Protein AF-J9Y2Z7-F1 (afdb_monomer)

Foldseek 3Di:
DPPVDCPLPDPVSVVVVVVVVVVVVVVVVVLLVVVCVVCVVVVNNVLCVPLVVDVVSCVPVPVVVVCVVLCVCDDPVGHDPSVVVNVVVVVVVVVVVVVVCDVPDDPVVVVVD

Secondary structure (DSSP, 8-state):
-GGG--TT-SHHHHHHHHHHHHHHHHHHHHHHHHHHHHHHHTT-HHHHHHHTTSHHHIIIIIIIHHTHHHHTSEETTEE-TTHHHHHHHHHHHHHHHHHHHHHHS-HHHHHH-

InterPro domains:
  IPR001280 Photosystem I PsaA/PsaB [PF00223] (1-113)
  IPR001280 Photosystem I PsaA/PsaB [PR00257] (14-35)
  IPR001280 Photosystem I PsaA/PsaB [PR00257] (82-104)
  IPR036408 Photosystem I PsaA/PsaB superfamily [G3DSA:1.20.1130.10] (1-113)
  IPR036408 Photosystem I PsaA/PsaB superfamily [SSF81558] (1-113)

Structure (mmCIF, N/CA/C/O backbone):
data_AF-J9Y2Z7-F1
#
_entry.id   AF-J9Y2Z7-F1
#
loop_
_atom_site.group_PDB
_atom_site.id
_atom_site.type_symbol
_atom_site.label_atom_id
_atom_site.label_alt_id
_atom_site.label_comp_id
_atom_site.label_asym_id
_atom_site.label_entity_id
_atom_site.label_seq_id
_atom_site.pdbx_PDB_ins_code
_atom_site.Cartn_x
_atom_site.Cartn_y
_atom_site.Cartn_z
_atom_site.occupancy
_atom_site.B_iso_or_equiv
_atom_site.auth_seq_id
_atom_site.auth_comp_id
_atom_site.auth_asym_id
_atom_site.auth_atom_id
_atom_site.pdbx_PDB_model_num
ATOM 1 N N . PRO A 1 1 ? 14.086 2.290 -30.852 1.00 63.69 1 PRO A N 1
ATOM 2 C CA . PRO A 1 1 ? 13.399 3.562 -31.192 1.00 63.69 1 PRO A CA 1
ATOM 3 C C . PRO A 1 1 ? 12.690 3.606 -32.565 1.00 63.69 1 PRO A C 1
ATOM 5 O O . PRO A 1 1 ? 11.823 4.452 -32.740 1.00 63.69 1 PRO A O 1
ATOM 8 N N . GLY A 1 2 ? 13.014 2.746 -33.541 1.00 82.50 2 GLY A N 1
ATOM 9 C CA . GLY A 1 2 ? 12.287 2.716 -34.822 1.00 82.50 2 GLY A CA 1
ATOM 10 C C . GLY A 1 2 ? 10.867 2.135 -34.713 1.00 82.50 2 GLY A C 1
A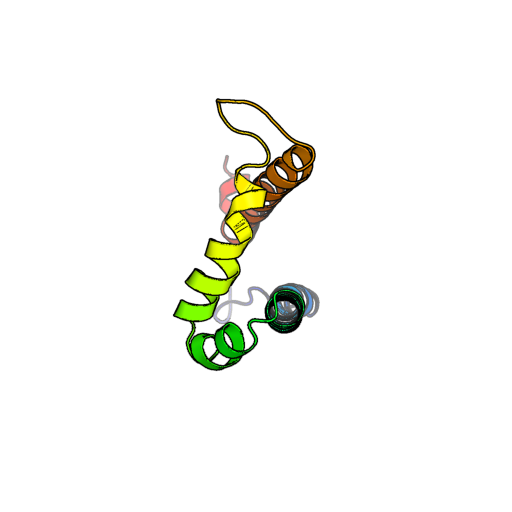TOM 11 O O . GLY A 1 2 ? 10.599 1.350 -33.808 1.00 82.50 2 GLY A O 1
ATOM 12 N N . ARG A 1 3 ? 9.986 2.496 -35.663 1.00 79.88 3 ARG A N 1
ATOM 13 C CA . ARG A 1 3 ? 8.560 2.089 -35.756 1.00 79.88 3 ARG A CA 1
ATOM 14 C C . ARG A 1 3 ? 7.642 2.600 -34.627 1.00 79.88 3 ARG A C 1
ATOM 16 O O . ARG A 1 3 ? 6.697 1.919 -34.258 1.00 79.88 3 ARG A O 1
ATOM 23 N N . GLY A 1 4 ? 7.907 3.796 -34.096 1.00 92.81 4 GLY A N 1
ATOM 24 C CA . GLY A 1 4 ? 7.058 4.447 -33.082 1.00 92.81 4 GLY A CA 1
ATOM 25 C C . GLY A 1 4 ? 7.432 4.152 -31.625 1.00 92.81 4 GLY A C 1
ATOM 26 O O . GLY A 1 4 ? 6.902 4.801 -30.732 1.00 92.81 4 GLY A O 1
ATOM 27 N N . GLY A 1 5 ? 8.389 3.248 -31.386 1.00 93.38 5 GLY A N 1
ATOM 28 C CA . GLY A 1 5 ? 8.831 2.853 -30.046 1.00 93.38 5 GLY A CA 1
ATOM 29 C C . GLY A 1 5 ? 8.347 1.452 -29.671 1.00 93.38 5 GLY A C 1
ATOM 30 O O . GLY A 1 5 ? 7.247 1.045 -30.020 1.00 93.38 5 GLY A O 1
ATOM 31 N N . THR A 1 6 ? 9.205 0.694 -28.993 1.00 94.19 6 THR A N 1
ATOM 32 C CA . THR A 1 6 ? 8.958 -0.711 -28.618 1.00 94.19 6 THR A CA 1
ATOM 33 C C . THR A 1 6 ? 9.422 -0.976 -27.186 1.00 94.19 6 THR A C 1
ATOM 35 O O . THR A 1 6 ? 9.974 -2.037 -26.897 1.00 94.19 6 THR A O 1
ATOM 38 N N . CYS A 1 7 ? 9.311 0.033 -26.320 1.00 94.38 7 CYS A N 1
ATOM 39 C CA . CYS A 1 7 ? 9.601 -0.125 -24.899 1.00 94.38 7 CYS A CA 1
ATOM 40 C C . CYS A 1 7 ? 8.569 -1.077 -24.283 1.00 94.38 7 CYS A C 1
ATOM 42 O O . CYS A 1 7 ? 7.406 -1.039 -24.680 1.00 94.38 7 CYS A O 1
ATOM 44 N N . ASP A 1 8 ? 9.014 -1.921 -23.354 1.00 94.19 8 ASP A N 1
ATOM 45 C CA . ASP A 1 8 ? 8.166 -2.840 -22.587 1.00 94.19 8 ASP A CA 1
ATOM 46 C C . ASP A 1 8 ? 7.292 -3.794 -23.436 1.00 94.19 8 ASP A C 1
ATOM 48 O O . ASP A 1 8 ? 6.122 -4.025 -23.138 1.00 94.19 8 ASP A O 1
ATOM 52 N N . ILE A 1 9 ? 7.841 -4.341 -24.532 1.00 97.06 9 ILE A N 1
ATOM 53 C CA . ILE A 1 9 ? 7.102 -5.206 -25.477 1.00 97.06 9 ILE A CA 1
ATOM 54 C C . ILE A 1 9 ? 7.270 -6.712 -25.218 1.00 97.06 9 ILE A C 1
ATOM 56 O O . ILE A 1 9 ? 6.536 -7.529 -25.778 1.00 97.06 9 ILE A O 1
ATOM 60 N N . SER A 1 10 ? 8.264 -7.118 -24.429 1.00 97.81 10 SER A N 1
ATOM 61 C CA . SER A 1 10 ? 8.534 -8.534 -24.190 1.00 97.81 10 SER A CA 1
ATOM 62 C C . SER A 1 10 ? 7.510 -9.150 -23.230 1.00 97.81 10 SER A C 1
ATOM 64 O O . SER A 1 10 ? 6.872 -8.467 -22.431 1.00 97.81 10 SER A O 1
ATOM 66 N N . ALA A 1 11 ? 7.376 -10.479 -23.256 1.00 97.56 11 ALA A N 1
ATOM 67 C CA . ALA A 1 11 ? 6.509 -11.186 -22.308 1.00 97.56 11 ALA A CA 1
ATOM 68 C C . ALA A 1 11 ? 6.945 -10.989 -20.842 1.00 97.56 11 ALA A C 1
ATOM 70 O O . ALA A 1 11 ? 6.119 -11.059 -19.933 1.00 97.56 11 ALA A O 1
ATOM 71 N N . TRP A 1 12 ? 8.235 -10.727 -20.609 1.00 98.19 12 TRP A N 1
ATOM 72 C CA . TRP A 1 12 ? 8.743 -10.427 -19.275 1.00 98.19 12 TRP A CA 1
ATOM 73 C C . TRP A 1 12 ? 8.300 -9.040 -18.795 1.00 98.19 12 TRP A C 1
ATOM 75 O O . TRP A 1 12 ? 7.926 -8.892 -17.634 1.00 98.19 12 TRP A O 1
ATOM 85 N N . ASP A 1 13 ? 8.227 -8.059 -19.696 1.00 97.06 13 ASP A N 1
ATOM 86 C CA . ASP A 1 13 ? 7.737 -6.714 -19.370 1.00 97.06 13 ASP A CA 1
ATOM 87 C C . ASP A 1 13 ? 6.253 -6.755 -18.970 1.00 97.06 13 ASP A C 1
ATOM 89 O O . ASP A 1 13 ? 5.830 -6.092 -18.023 1.00 97.06 13 ASP A O 1
ATOM 93 N N . ALA A 1 14 ? 5.466 -7.629 -19.609 1.00 97.94 14 ALA A N 1
ATOM 94 C CA . ALA A 1 14 ? 4.087 -7.891 -19.202 1.00 97.94 14 ALA A CA 1
ATOM 95 C C . ALA A 1 14 ? 3.995 -8.499 -17.789 1.00 97.94 14 ALA A C 1
ATOM 97 O O . ALA A 1 14 ? 3.127 -8.103 -17.010 1.00 97.94 14 ALA A O 1
ATOM 98 N N . PHE A 1 15 ? 4.893 -9.424 -17.427 1.00 97.94 15 PHE A N 1
ATOM 99 C CA . PHE A 1 15 ? 4.975 -9.948 -16.058 1.00 97.94 15 PHE A CA 1
ATOM 100 C C . PHE A 1 15 ? 5.33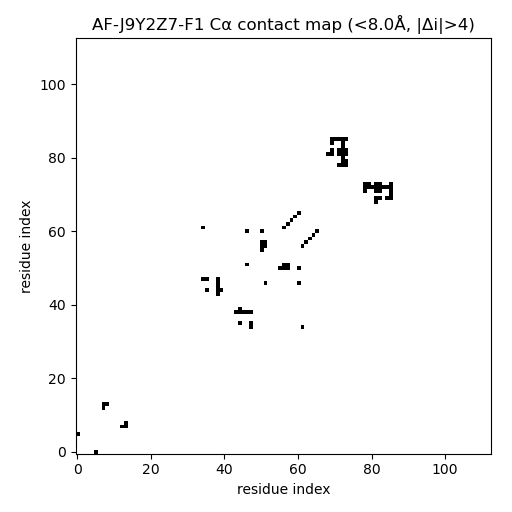5 -8.844 -15.054 1.00 97.94 15 PHE A C 1
ATOM 102 O O . PHE A 1 15 ? 4.662 -8.709 -14.032 1.00 97.94 15 PHE A O 1
ATOM 109 N N . TYR A 1 16 ? 6.340 -8.020 -15.362 1.00 96.62 16 TYR A N 1
ATOM 110 C CA . TYR A 1 16 ? 6.727 -6.862 -14.553 1.00 96.62 16 TYR A CA 1
ATOM 111 C C . TYR A 1 16 ? 5.535 -5.921 -14.299 1.00 96.62 16 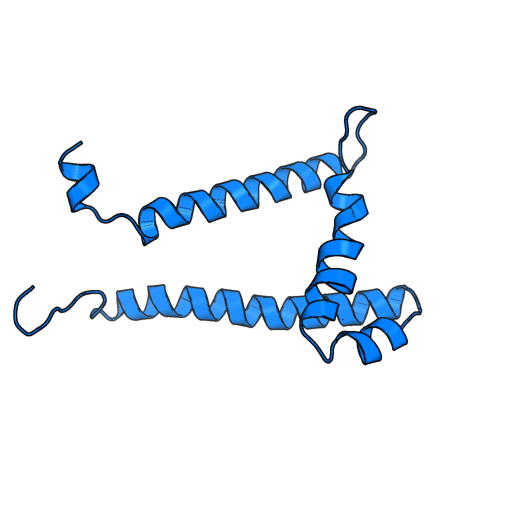TYR A C 1
ATOM 113 O O . TYR A 1 16 ? 5.243 -5.596 -13.147 1.00 96.62 16 TYR A O 1
ATOM 121 N N . LEU A 1 17 ? 4.774 -5.565 -15.340 1.00 98.19 17 LEU A N 1
ATOM 122 C CA . LEU A 1 17 ? 3.574 -4.730 -15.213 1.00 98.19 17 LEU A CA 1
ATOM 123 C C . LEU A 1 17 ? 2.456 -5.416 -14.410 1.00 98.19 17 LEU A C 1
ATOM 125 O O . LEU A 1 17 ? 1.780 -4.770 -13.604 1.00 98.19 17 LEU A O 1
ATOM 129 N N . ALA A 1 18 ? 2.270 -6.726 -14.588 1.00 98.31 18 ALA A N 1
ATOM 130 C CA . ALA A 1 18 ? 1.261 -7.497 -13.866 1.00 98.31 18 ALA A CA 1
ATOM 131 C C . ALA A 1 18 ? 1.514 -7.523 -12.350 1.00 98.31 18 ALA A C 1
ATOM 133 O O . ALA A 1 18 ? 0.557 -7.538 -11.575 1.00 98.31 18 ALA A O 1
ATOM 134 N N . VAL A 1 19 ? 2.775 -7.469 -11.903 1.00 98.25 19 VAL A N 1
ATOM 135 C CA . VAL A 1 19 ? 3.107 -7.448 -10.470 1.00 98.25 19 VAL A CA 1
ATOM 136 C C . VAL A 1 19 ? 2.578 -6.189 -9.775 1.00 98.25 19 VAL A C 1
ATOM 138 O O . VAL A 1 19 ? 2.066 -6.295 -8.659 1.00 98.25 19 VAL A O 1
ATOM 141 N N . PHE A 1 20 ? 2.605 -5.018 -10.423 1.00 97.81 20 PHE A N 1
ATOM 142 C CA . PHE A 1 20 ? 2.019 -3.798 -9.843 1.00 97.81 20 PHE A CA 1
ATOM 143 C C . PHE A 1 20 ? 0.518 -3.950 -9.609 1.00 97.81 20 PHE A C 1
ATOM 145 O O . PHE A 1 20 ? 0.015 -3.631 -8.529 1.00 97.81 20 PHE A O 1
ATOM 152 N N . TRP A 1 21 ? -0.190 -4.488 -10.601 1.00 98.38 21 TRP A N 1
ATOM 153 C CA . TRP A 1 21 ? -1.625 -4.740 -10.504 1.00 98.38 21 TRP A CA 1
ATOM 154 C C . TRP A 1 21 ? -1.958 -5.796 -9.460 1.00 98.38 21 TRP A C 1
ATOM 156 O O . TRP A 1 21 ? -2.904 -5.622 -8.691 1.00 98.38 21 TRP A O 1
ATOM 166 N N . MET A 1 22 ? -1.167 -6.864 -9.390 1.00 98.62 22 MET A N 1
ATOM 167 C CA . MET A 1 22 ? -1.311 -7.899 -8.375 1.00 98.62 22 MET A CA 1
ATOM 168 C C . MET A 1 22 ? -1.185 -7.303 -6.968 1.00 98.62 22 MET A C 1
ATOM 170 O O . MET A 1 22 ? -2.085 -7.493 -6.151 1.00 98.62 22 MET A O 1
ATOM 174 N N . LEU A 1 23 ? -0.113 -6.553 -6.684 1.00 98.25 23 LEU A N 1
ATOM 175 C CA . LEU A 1 23 ? 0.099 -5.942 -5.367 1.00 98.25 23 LEU A CA 1
ATOM 176 C C . LEU A 1 23 ? -1.017 -4.954 -5.010 1.00 98.25 23 LEU A C 1
ATOM 178 O O . LEU A 1 23 ? -1.488 -4.949 -3.875 1.00 98.25 23 LEU A O 1
ATOM 182 N N . ASN A 1 24 ? -1.485 -4.160 -5.975 1.00 98.06 24 ASN A N 1
ATOM 183 C CA . ASN A 1 24 ? -2.591 -3.229 -5.769 1.00 98.06 24 ASN A CA 1
ATOM 184 C C . ASN A 1 24 ? -3.916 -3.952 -5.468 1.00 98.06 24 ASN A C 1
ATOM 186 O O . ASN A 1 24 ? -4.592 -3.622 -4.495 1.00 98.06 24 ASN A O 1
ATOM 190 N N . THR A 1 25 ? -4.236 -4.994 -6.237 1.00 98.38 25 THR A N 1
ATOM 191 C CA . THR A 1 25 ? -5.456 -5.798 -6.061 1.00 98.38 25 THR A CA 1
ATOM 192 C C . THR A 1 25 ? -5.457 -6.509 -4.709 1.00 98.38 25 THR A C 1
ATOM 194 O O . THR A 1 25 ? -6.443 -6.459 -3.973 1.00 98.38 25 THR A O 1
ATOM 197 N N . ILE A 1 26 ? -4.334 -7.134 -4.341 1.00 98.50 26 ILE A N 1
ATOM 198 C CA . ILE A 1 26 ? -4.174 -7.780 -3.032 1.00 98.50 26 ILE A CA 1
ATOM 199 C C . ILE A 1 26 ? -4.245 -6.734 -1.910 1.00 98.50 26 ILE A C 1
ATOM 201 O O . ILE A 1 26 ? -4.879 -6.979 -0.882 1.00 98.50 26 ILE A O 1
ATOM 205 N N . GLY A 1 27 ? -3.663 -5.549 -2.112 1.00 98.31 27 GLY A N 1
ATOM 206 C CA . GLY A 1 27 ? -3.770 -4.418 -1.191 1.00 98.31 27 GLY A CA 1
ATOM 207 C C . GLY A 1 27 ? -5.221 -4.024 -0.915 1.00 98.31 27 GLY A C 1
ATOM 208 O O . GLY A 1 27 ? -5.622 -3.928 0.242 1.00 98.31 27 GLY A O 1
ATOM 209 N N . TRP A 1 28 ? -6.050 -3.884 -1.951 1.00 98.56 28 TRP A N 1
ATOM 210 C CA . TRP A 1 28 ? -7.473 -3.565 -1.783 1.00 98.56 28 TRP A CA 1
ATOM 211 C C . TRP A 1 28 ? -8.233 -4.635 -0.999 1.00 98.56 28 TRP A C 1
ATOM 213 O O . TRP A 1 28 ? -8.970 -4.311 -0.065 1.00 98.56 28 TRP A O 1
ATOM 223 N N . VAL A 1 29 ? -8.026 -5.912 -1.330 1.00 98.69 29 VAL A N 1
ATOM 224 C CA . VAL A 1 29 ? -8.695 -7.030 -0.645 1.00 98.69 29 VAL A CA 1
ATOM 225 C C . VAL A 1 29 ? -8.282 -7.106 0.827 1.00 98.69 29 VAL A C 1
ATOM 227 O O . VAL A 1 29 ? -9.134 -7.265 1.704 1.00 98.69 29 VAL A O 1
ATOM 230 N N . THR A 1 30 ? -6.989 -6.958 1.118 1.00 98.56 30 THR A N 1
ATOM 231 C CA . THR A 1 30 ? -6.470 -7.019 2.493 1.00 98.56 30 THR A CA 1
ATOM 232 C C . THR A 1 30 ? -6.878 -5.802 3.320 1.00 98.56 30 THR A C 1
ATOM 234 O O . THR A 1 30 ? -7.247 -5.969 4.481 1.00 98.56 30 THR A O 1
ATOM 237 N N . PHE A 1 31 ? -6.914 -4.599 2.737 1.00 98.50 31 PHE A N 1
ATOM 238 C CA . PHE A 1 31 ? -7.412 -3.394 3.411 1.00 98.50 31 PHE A CA 1
ATOM 239 C C . PHE A 1 31 ? -8.891 -3.520 3.767 1.00 98.50 31 PHE A C 1
ATOM 241 O O . PHE A 1 31 ? -9.276 -3.221 4.898 1.00 98.50 31 PHE A O 1
ATOM 248 N N . TYR A 1 32 ? -9.710 -4.013 2.834 1.00 98.44 32 TYR A N 1
ATOM 249 C CA . TYR A 1 32 ? -11.117 -4.300 3.095 1.00 98.44 32 TYR A CA 1
ATOM 250 C C . TYR A 1 32 ? -11.290 -5.296 4.237 1.00 98.44 32 TYR A C 1
ATOM 252 O O . TYR A 1 32 ? -12.035 -5.034 5.184 1.00 98.44 32 TYR A O 1
ATOM 260 N N . TRP A 1 33 ? -10.585 -6.426 4.163 1.00 98.62 33 TRP A N 1
ATOM 261 C CA . TRP A 1 33 ? -10.680 -7.467 5.176 1.00 98.62 33 TRP A CA 1
ATOM 262 C C . TRP A 1 33 ? -10.280 -6.938 6.556 1.00 98.62 33 TRP A C 1
ATOM 264 O O . TRP A 1 33 ? -11.020 -7.134 7.521 1.00 98.62 33 TRP A O 1
ATOM 274 N N . HIS A 1 34 ? -9.157 -6.226 6.639 1.00 98.50 34 HIS A N 1
ATOM 275 C CA . HIS A 1 34 ? -8.613 -5.727 7.895 1.00 98.50 34 HIS A CA 1
ATOM 276 C C . HIS A 1 34 ? -9.524 -4.679 8.542 1.00 98.50 34 HIS A C 1
ATOM 278 O O . HIS A 1 34 ? -9.868 -4.819 9.715 1.00 98.50 34 HIS A O 1
ATOM 284 N N . TRP A 1 35 ? -9.995 -3.677 7.788 1.00 98.44 35 TRP A N 1
ATOM 285 C CA . TRP A 1 35 ? -10.863 -2.639 8.355 1.00 98.44 35 TRP A CA 1
ATOM 286 C C . TRP A 1 35 ? -12.212 -3.201 8.825 1.00 98.44 35 TRP A C 1
ATOM 288 O O . TRP A 1 35 ? -12.690 -2.869 9.915 1.00 98.44 35 TRP A O 1
ATOM 298 N N . LYS A 1 36 ? -12.796 -4.120 8.046 1.00 97.8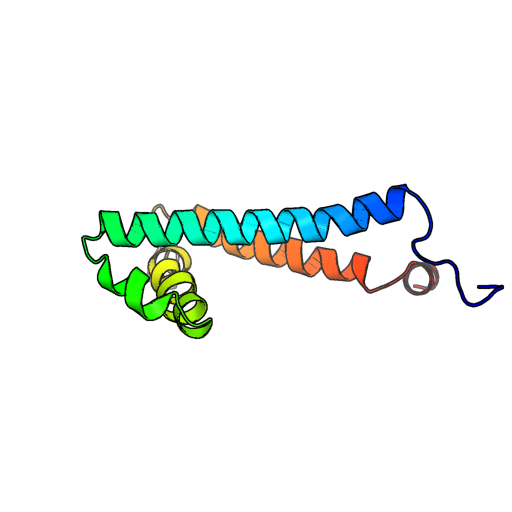1 36 LYS A N 1
ATOM 299 C CA . LYS A 1 36 ? -14.037 -4.805 8.422 1.00 97.81 36 LYS A CA 1
ATOM 300 C C . LYS A 1 36 ? -13.884 -5.603 9.721 1.00 97.81 36 LYS A C 1
ATOM 302 O O . LYS A 1 36 ? -14.784 -5.581 10.552 1.00 97.81 36 LYS A O 1
ATOM 307 N N . HIS A 1 37 ? -12.760 -6.289 9.927 1.00 98.31 37 HIS A N 1
ATOM 308 C CA . HIS A 1 37 ? -12.535 -7.058 11.155 1.00 98.31 37 HIS A CA 1
ATOM 309 C C . HIS A 1 37 ? -12.213 -6.173 12.360 1.00 98.31 37 HIS A C 1
ATOM 311 O O . HIS A 1 37 ? -12.745 -6.425 13.437 1.00 98.31 37 HIS A O 1
ATOM 317 N N . ILE A 1 38 ? -11.430 -5.102 12.190 1.00 97.50 38 ILE A N 1
ATOM 318 C CA . ILE A 1 38 ? -11.155 -4.147 13.277 1.00 97.50 38 ILE A CA 1
ATOM 319 C C . ILE A 1 38 ? -12.454 -3.566 13.836 1.00 97.50 38 ILE A C 1
ATOM 321 O O . ILE A 1 38 ? -12.650 -3.560 15.048 1.00 97.50 38 ILE A O 1
ATOM 325 N N . THR A 1 39 ? -13.354 -3.109 12.967 1.00 96.75 39 THR A N 1
ATOM 326 C CA . THR A 1 39 ? -14.622 -2.493 13.396 1.00 96.75 39 THR A CA 1
ATOM 327 C C . THR A 1 39 ? -15.560 -3.493 14.074 1.00 96.75 39 THR A C 1
ATOM 329 O O . THR A 1 39 ? -16.257 -3.130 15.023 1.00 96.75 39 THR A O 1
ATOM 332 N N . LEU A 1 40 ? -15.519 -4.772 13.676 1.00 96.88 40 LEU A N 1
ATOM 333 C CA . LEU A 1 40 ? -16.183 -5.864 14.396 1.00 96.88 40 LEU A CA 1
ATOM 334 C C . LEU A 1 40 ? -15.570 -6.093 15.786 1.00 96.88 40 LEU A C 1
ATOM 336 O O . LEU A 1 40 ? -16.305 -6.170 16.767 1.00 96.88 40 LEU A O 1
ATOM 340 N N . TRP A 1 41 ? -14.241 -6.170 15.895 1.00 97.50 41 TRP A N 1
ATOM 341 C CA . TRP A 1 41 ? -13.543 -6.409 17.167 1.00 97.50 41 TRP A CA 1
ATOM 342 C C . TRP A 1 41 ? -13.656 -5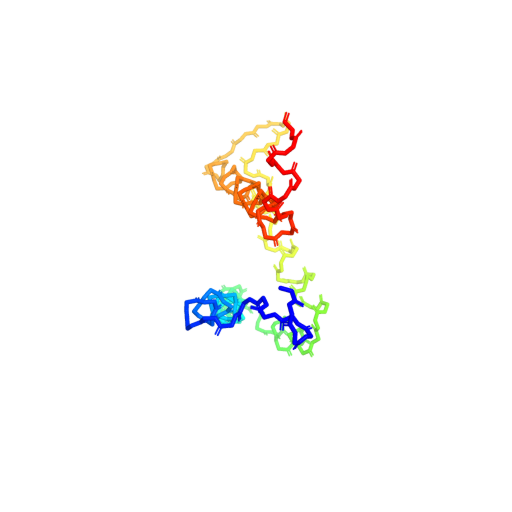.243 18.152 1.00 97.50 41 TRP A C 1
ATOM 344 O O . TRP A 1 41 ? -13.672 -5.461 19.359 1.00 97.50 41 TRP A O 1
ATOM 354 N N . GLN A 1 42 ? -13.777 -4.014 17.650 1.00 95.62 42 GLN A N 1
ATOM 355 C CA . GLN A 1 42 ? -14.057 -2.823 18.456 1.00 95.62 42 GLN A CA 1
ATOM 356 C C . GLN A 1 42 ? -15.534 -2.710 18.869 1.00 95.62 42 GLN A C 1
ATOM 358 O O . GLN A 1 42 ? -15.875 -1.843 19.669 1.00 95.62 42 GLN A O 1
ATOM 363 N N . GLY A 1 43 ? -16.422 -3.550 18.322 1.00 96.81 43 GLY A N 1
ATOM 364 C CA . GLY A 1 43 ? -17.865 -3.477 18.561 1.00 96.81 43 GLY A CA 1
ATOM 365 C C . GLY A 1 43 ? -18.559 -2.286 17.887 1.00 96.81 43 GLY A C 1
ATOM 366 O O . GLY A 1 43 ? -19.720 -2.020 18.183 1.00 96.81 43 GLY A O 1
ATOM 367 N N . ASN A 1 44 ? -17.882 -1.581 16.973 1.00 96.00 44 ASN A N 1
ATOM 368 C CA . ASN A 1 44 ? -18.385 -0.387 16.291 1.00 96.00 44 ASN A CA 1
ATOM 369 C C . ASN A 1 44 ? -18.520 -0.614 14.776 1.00 96.00 44 ASN A C 1
ATOM 371 O O . ASN A 1 44 ? -17.796 -0.043 13.960 1.00 96.00 44 ASN A O 1
ATOM 375 N N . VAL A 1 45 ? -19.458 -1.481 14.392 1.00 96.62 45 VAL A N 1
ATOM 376 C CA . VAL A 1 45 ? -19.656 -1.886 12.988 1.00 96.62 45 VAL A CA 1
ATOM 377 C C . VAL A 1 45 ? -20.191 -0.741 12.116 1.00 96.62 45 VAL A C 1
ATOM 379 O O . VAL A 1 45 ? -19.947 -0.722 10.908 1.00 96.62 45 VAL A O 1
ATOM 382 N N . SER A 1 46 ? -20.885 0.243 12.703 1.00 96.62 46 SER A N 1
ATOM 383 C CA . SER A 1 46 ? -21.412 1.395 11.955 1.00 96.62 46 SER A CA 1
ATOM 384 C C . SER A 1 46 ? -20.3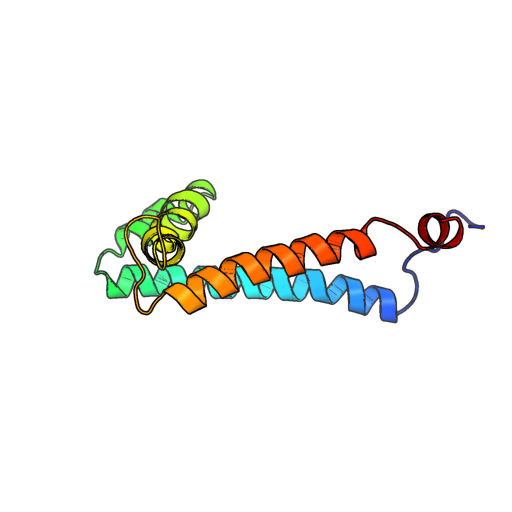00 2.224 11.315 1.00 96.62 46 SER A C 1
ATOM 386 O O . SER A 1 46 ? -20.474 2.677 10.187 1.00 96.62 46 SER A O 1
ATOM 388 N N . GLN A 1 47 ? -19.127 2.329 11.955 1.00 95.31 47 GLN A N 1
ATOM 389 C CA . GLN A 1 47 ? -17.980 3.049 11.397 1.00 95.31 47 GLN A CA 1
ATOM 390 C C . GLN A 1 47 ? -17.590 2.529 10.007 1.00 95.31 47 GLN A C 1
ATOM 392 O O . GLN A 1 47 ? -17.368 3.320 9.094 1.00 95.31 47 GLN A O 1
ATOM 397 N N . PHE A 1 48 ? -17.539 1.207 9.815 1.00 97.56 48 PHE A N 1
ATOM 398 C CA . PHE A 1 48 ? -17.244 0.637 8.501 1.00 97.56 48 PHE A CA 1
ATOM 399 C C . PHE A 1 48 ? -18.407 0.844 7.529 1.00 97.56 48 PHE A C 1
ATOM 401 O O . PHE A 1 48 ? -18.193 1.256 6.391 1.00 97.56 48 PHE A O 1
ATOM 408 N N . ASN A 1 49 ? -19.640 0.583 7.964 1.00 97.31 49 ASN A N 1
ATOM 409 C CA . ASN A 1 49 ? -20.815 0.654 7.093 1.00 97.31 49 ASN A CA 1
ATOM 410 C C . ASN A 1 49 ? -21.063 2.065 6.539 1.00 97.31 49 ASN A C 1
ATOM 412 O O . ASN A 1 49 ? -21.479 2.202 5.391 1.00 97.31 49 ASN A O 1
ATOM 416 N N . GLU A 1 50 ? -20.789 3.103 7.329 1.00 97.00 50 GLU A N 1
ATOM 417 C CA . GLU A 1 50 ? -21.020 4.495 6.937 1.00 97.00 50 GLU A CA 1
ATOM 418 C C . GLU A 1 50 ? -19.810 5.106 6.218 1.00 97.00 50 GLU A C 1
ATOM 420 O O . GLU A 1 50 ? -19.975 5.744 5.176 1.00 97.00 50 GLU A O 1
ATOM 425 N N . SER A 1 51 ? -18.585 4.885 6.715 1.00 97.31 51 SER A N 1
ATOM 426 C CA . SER A 1 51 ? -17.385 5.531 6.161 1.00 97.31 51 SER A CA 1
ATOM 427 C C . SER A 1 51 ? -16.750 4.793 4.979 1.00 97.31 51 SER A C 1
ATOM 429 O O . SER A 1 51 ? -15.989 5.405 4.233 1.00 97.31 51 SER A O 1
ATOM 431 N N . SER A 1 52 ? -17.026 3.503 4.756 1.00 96.94 52 SER A N 1
ATOM 432 C CA . SER A 1 52 ? -16.376 2.753 3.661 1.00 96.94 52 SER A CA 1
ATOM 433 C C . SER A 1 52 ? -16.915 3.074 2.263 1.00 96.94 52 SER A C 1
ATOM 435 O O . SER A 1 52 ? -16.291 2.699 1.268 1.00 96.94 52 SER A O 1
ATOM 437 N N . THR A 1 53 ? -18.033 3.799 2.160 1.00 98.12 53 THR A N 1
ATOM 438 C CA . THR A 1 53 ? -18.684 4.129 0.880 1.00 98.12 53 THR A CA 1
ATOM 439 C C . THR A 1 53 ? -17.968 5.229 0.091 1.00 98.12 53 THR A C 1
ATOM 441 O O . THR A 1 53 ? -18.212 5.384 -1.105 1.00 98.12 53 THR A O 1
ATOM 444 N N . TYR A 1 54 ? -17.054 5.972 0.723 1.00 97.69 54 TYR A N 1
ATOM 445 C CA . TYR A 1 54 ? -16.286 7.047 0.096 1.00 97.69 54 TYR A CA 1
ATOM 446 C C . TYR A 1 54 ? -14.806 6.991 0.500 1.00 97.69 54 TYR A C 1
ATOM 448 O O . TYR A 1 54 ? -14.454 6.653 1.629 1.00 97.69 54 TYR A O 1
ATOM 456 N N . LEU A 1 55 ? -13.908 7.360 -0.421 1.00 98.25 55 LEU A N 1
ATOM 457 C CA . LEU A 1 55 ? -12.454 7.199 -0.242 1.00 98.25 55 LEU A CA 1
ATOM 458 C C . LEU A 1 55 ? -11.880 7.970 0.957 1.00 98.25 55 LEU A C 1
ATOM 460 O O . LEU A 1 55 ? -10.929 7.507 1.584 1.00 98.25 55 LEU A O 1
ATOM 464 N N . MET A 1 56 ? -12.460 9.117 1.322 1.00 98.19 56 MET A N 1
ATOM 465 C CA . MET A 1 56 ? -11.979 9.875 2.485 1.00 98.19 56 MET A CA 1
ATOM 466 C C . MET A 1 56 ? -12.179 9.120 3.803 1.00 98.19 56 MET A C 1
ATOM 468 O O . MET A 1 56 ? -11.375 9.298 4.716 1.00 98.19 56 MET A O 1
ATOM 472 N N . GLY A 1 57 ? -13.189 8.250 3.904 1.00 97.81 57 GLY A N 1
ATOM 473 C CA . GLY A 1 57 ? -13.368 7.393 5.074 1.00 97.81 57 GLY A CA 1
ATOM 474 C C . GLY A 1 57 ? -12.236 6.373 5.203 1.00 97.81 57 GLY A C 1
ATOM 475 O O . GLY A 1 57 ? -11.670 6.223 6.281 1.00 97.81 57 GLY A O 1
ATOM 476 N N . TRP A 1 58 ? -11.802 5.769 4.093 1.00 98.38 58 TRP A N 1
ATOM 477 C CA . TRP A 1 58 ? -10.630 4.883 4.073 1.00 98.38 58 TRP A CA 1
ATOM 478 C C . TRP A 1 58 ? -9.340 5.602 4.486 1.00 98.38 58 TRP A C 1
ATOM 480 O O . TRP A 1 58 ? -8.507 5.041 5.196 1.00 98.38 58 TRP A O 1
ATOM 490 N N . LEU A 1 59 ? -9.160 6.859 4.076 1.00 98.31 59 LEU A N 1
ATOM 491 C CA . LEU A 1 59 ? -7.972 7.623 4.453 1.00 98.31 59 LEU A CA 1
ATOM 492 C C . LEU A 1 59 ? -7.992 8.024 5.935 1.00 98.31 59 LEU A C 1
ATOM 494 O O . LEU A 1 59 ? -7.015 7.804 6.647 1.00 98.31 59 LEU A O 1
ATOM 498 N N . ARG A 1 60 ? -9.093 8.615 6.404 1.00 98.25 60 ARG A N 1
ATOM 499 C CA . ARG A 1 60 ? -9.199 9.186 7.754 1.00 98.25 60 ARG A CA 1
ATOM 500 C C . ARG A 1 60 ? -9.430 8.118 8.822 1.00 98.25 60 ARG A C 1
ATOM 502 O O . ARG A 1 60 ? -8.698 8.059 9.805 1.00 98.25 60 ARG A O 1
ATOM 509 N N . ASP A 1 61 ? -10.446 7.284 8.632 1.00 97.50 61 ASP A N 1
ATOM 510 C CA . ASP A 1 61 ? -10.956 6.390 9.678 1.00 97.50 61 ASP A CA 1
ATOM 511 C C . ASP A 1 61 ? -10.247 5.035 9.688 1.00 97.50 61 ASP A C 1
ATOM 513 O O . ASP A 1 61 ? -10.269 4.336 10.700 1.00 97.50 61 ASP A O 1
ATOM 517 N N . TYR A 1 62 ? -9.595 4.670 8.580 1.00 98.19 62 TYR A N 1
ATOM 518 C CA . TYR A 1 62 ? -8.783 3.464 8.499 1.00 98.19 62 TYR A CA 1
ATOM 519 C C . TYR A 1 62 ? -7.284 3.767 8.557 1.00 98.19 62 TYR A C 1
ATOM 521 O O . TYR A 1 62 ? -6.659 3.471 9.576 1.00 98.19 62 TYR A O 1
ATOM 529 N N . LEU A 1 63 ? -6.702 4.371 7.515 1.00 98.19 63 LEU A N 1
ATOM 530 C CA . LEU A 1 63 ? -5.247 4.550 7.433 1.00 98.19 63 LEU A CA 1
ATOM 531 C C . LEU A 1 63 ? -4.713 5.484 8.526 1.00 98.19 63 LEU A C 1
ATOM 533 O O . LEU A 1 63 ? -3.793 5.116 9.254 1.00 98.19 63 LEU A O 1
ATOM 537 N N . TRP A 1 64 ? -5.290 6.676 8.666 1.00 98.00 64 TRP A N 1
ATOM 538 C CA . TRP A 1 64 ? -4.804 7.673 9.617 1.00 98.00 64 TRP A CA 1
ATOM 539 C C . TRP A 1 64 ? -5.081 7.266 11.071 1.00 98.00 64 TRP A C 1
ATOM 541 O O . TRP A 1 64 ? -4.145 7.171 11.865 1.00 98.00 64 TRP A O 1
ATOM 551 N N . LEU A 1 65 ? -6.337 6.949 11.410 1.00 97.50 65 LEU A N 1
ATOM 552 C CA . LEU A 1 65 ? -6.738 6.620 12.783 1.00 97.50 65 LEU A CA 1
ATOM 553 C C . LEU A 1 65 ? -5.954 5.426 13.362 1.00 97.50 65 LEU A C 1
ATOM 555 O O . LEU A 1 65 ? -5.428 5.510 14.476 1.00 97.50 65 LEU A O 1
ATOM 559 N N . ASN A 1 66 ? -5.825 4.330 12.603 1.00 97.31 66 ASN A N 1
ATOM 560 C CA . ASN A 1 66 ? -5.174 3.105 13.090 1.00 97.31 66 ASN A CA 1
ATOM 561 C C . ASN A 1 66 ? -3.638 3.162 13.046 1.00 97.31 66 ASN A C 1
ATOM 563 O O . ASN A 1 66 ? -2.979 2.290 13.606 1.00 97.31 66 ASN A O 1
ATOM 567 N N . SER A 1 67 ? -3.049 4.190 12.427 1.00 97.44 67 SER A N 1
ATOM 568 C CA . SER A 1 67 ? -1.595 4.391 12.459 1.00 97.44 67 SER A CA 1
ATOM 569 C C . SER A 1 67 ? -1.106 5.020 13.767 1.00 97.44 67 SER A C 1
ATOM 571 O O . SER A 1 67 ? 0.094 5.005 14.028 1.00 97.44 67 SER A O 1
ATOM 573 N N . SER A 1 68 ? -2.000 5.563 14.603 1.00 96.94 68 SER A N 1
ATOM 574 C CA . SER A 1 68 ? -1.626 6.387 15.762 1.00 96.94 68 SER A CA 1
ATOM 575 C C . SER A 1 68 ? -0.733 5.667 16.783 1.00 96.94 68 SER A C 1
ATOM 577 O O . SER A 1 68 ? 0.261 6.239 17.230 1.00 96.94 68 SER A O 1
ATOM 579 N N . GLN A 1 69 ? -1.020 4.410 17.126 1.00 96.00 69 GLN A N 1
ATOM 580 C CA . GLN A 1 69 ? -0.186 3.621 18.041 1.00 96.00 69 GLN A CA 1
ATOM 581 C C . GLN A 1 69 ? 1.131 3.197 17.384 1.00 96.00 69 GLN A C 1
ATOM 583 O O . GLN A 1 69 ? 2.173 3.230 18.037 1.00 96.00 69 GLN A O 1
ATOM 588 N N . LEU A 1 70 ? 1.091 2.838 16.095 1.00 97.56 70 LEU A N 1
ATOM 589 C CA . LEU A 1 70 ? 2.268 2.421 15.330 1.00 97.56 70 LEU A CA 1
ATOM 590 C C . LEU A 1 70 ? 3.313 3.539 15.282 1.00 97.56 70 LEU A C 1
ATOM 592 O O . LEU A 1 70 ? 4.462 3.313 15.646 1.00 97.56 70 LEU A O 1
ATOM 596 N N . ILE A 1 71 ? 2.919 4.755 14.894 1.00 97.31 71 ILE A N 1
ATOM 597 C CA . ILE A 1 71 ? 3.860 5.881 14.757 1.00 97.31 71 ILE A CA 1
ATOM 598 C C . ILE A 1 71 ? 4.389 6.390 16.103 1.00 97.31 71 ILE A C 1
ATOM 600 O O . ILE A 1 71 ? 5.429 7.036 16.141 1.00 97.31 71 ILE A O 1
ATOM 604 N N . ASN A 1 72 ? 3.704 6.079 17.206 1.00 97.75 72 ASN A N 1
ATOM 605 C CA . ASN A 1 72 ? 4.147 6.390 18.566 1.00 97.75 72 ASN A CA 1
ATOM 606 C C . ASN A 1 72 ? 4.898 5.222 19.235 1.00 97.75 72 ASN A C 1
ATOM 608 O O . ASN A 1 72 ? 5.107 5.246 20.448 1.00 97.75 72 ASN A O 1
ATOM 612 N N . GLY A 1 73 ? 5.317 4.199 18.476 1.00 97.00 73 GLY A N 1
ATOM 613 C CA . GLY A 1 73 ? 6.133 3.095 18.999 1.00 97.00 73 GLY A CA 1
ATOM 614 C C . GLY A 1 73 ? 7.460 3.561 19.615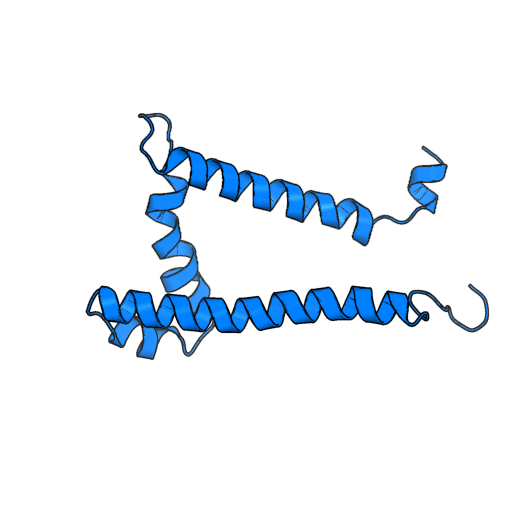 1.00 97.00 73 GLY A C 1
ATOM 615 O O . GLY A 1 73 ? 7.954 2.961 20.571 1.00 97.00 73 GLY A O 1
ATOM 616 N N . TYR A 1 74 ? 8.006 4.668 19.110 1.00 96.50 74 TYR A N 1
ATOM 617 C CA . TYR A 1 74 ? 9.055 5.462 19.742 1.00 96.50 74 TYR A CA 1
ATOM 618 C C . TYR A 1 74 ? 8.777 6.948 19.493 1.00 96.50 74 TYR A C 1
ATOM 620 O O . TYR A 1 74 ? 8.284 7.331 18.434 1.00 96.50 74 TYR A O 1
ATOM 628 N N . ASN A 1 75 ? 9.074 7.796 20.469 1.00 97.19 75 ASN A N 1
ATOM 629 C CA . ASN A 1 75 ? 8.900 9.242 20.383 1.00 97.19 75 ASN A CA 1
ATOM 630 C C . ASN A 1 75 ? 9.945 9.942 21.282 1.00 97.19 75 ASN A C 1
ATOM 632 O O . ASN A 1 75 ? 10.720 9.261 21.957 1.00 97.19 75 ASN A O 1
ATOM 636 N N . PRO A 1 76 ? 10.005 11.287 21.322 1.00 97.25 76 PRO A N 1
ATOM 637 C CA . PRO A 1 76 ? 10.999 11.996 22.134 1.00 97.25 76 PRO A CA 1
ATOM 638 C C . PRO A 1 76 ? 10.945 11.707 23.642 1.00 97.25 76 PRO A C 1
ATOM 640 O O . PRO A 1 76 ? 11.899 12.010 24.351 1.00 97.25 76 PRO A O 1
ATOM 643 N N . PHE A 1 77 ? 9.845 11.139 24.142 1.00 96.69 77 PHE A N 1
ATOM 644 C CA . PHE A 1 77 ? 9.626 10.868 25.561 1.00 96.69 77 PHE A CA 1
ATOM 645 C C . PHE A 1 77 ? 9.936 9.417 25.956 1.00 96.69 77 PHE A C 1
ATOM 647 O O . PHE A 1 77 ? 10.000 9.115 27.146 1.00 96.69 77 PHE A O 1
ATOM 654 N N . GLY A 1 78 ? 10.128 8.512 24.991 1.00 96.06 78 GLY A N 1
ATOM 655 C CA . GLY A 1 78 ? 10.440 7.111 25.258 1.00 96.06 78 GLY A CA 1
ATOM 656 C C . GLY A 1 78 ? 10.098 6.171 24.104 1.00 96.06 78 GLY A C 1
ATOM 657 O O . GLY A 1 78 ? 9.785 6.585 22.990 1.00 96.06 78 GLY A O 1
ATOM 658 N N . MET A 1 79 ? 10.157 4.871 24.382 1.00 97.25 79 MET A N 1
ATOM 659 C CA . MET A 1 79 ? 9.850 3.809 23.422 1.00 97.25 79 MET A CA 1
ATOM 660 C C . MET A 1 79 ? 9.055 2.685 24.086 1.00 97.25 79 MET A C 1
ATOM 662 O O . MET A 1 79 ? 9.163 2.472 25.294 1.00 97.25 79 MET A O 1
ATOM 666 N N . ASN A 1 80 ? 8.266 1.958 23.297 1.00 97.38 80 ASN A N 1
ATOM 667 C CA . ASN A 1 80 ? 7.534 0.771 23.735 1.00 97.38 80 ASN A CA 1
ATOM 668 C C . ASN A 1 80 ? 7.832 -0.432 22.817 1.00 97.38 80 ASN A C 1
ATOM 670 O O . ASN A 1 80 ? 8.672 -0.366 21.913 1.00 97.38 80 ASN A O 1
ATOM 674 N N . SER A 1 81 ? 7.148 -1.554 23.051 1.00 97.62 81 SER A N 1
ATOM 675 C CA . SER A 1 81 ? 7.327 -2.794 22.284 1.00 97.62 81 SER A CA 1
ATOM 676 C C . SER A 1 81 ? 6.959 -2.676 20.797 1.00 97.62 81 SER A C 1
ATOM 678 O O . SER A 1 81 ? 7.339 -3.543 20.013 1.00 97.62 81 SER A O 1
ATOM 680 N N . LEU A 1 82 ? 6.270 -1.607 20.380 1.00 98.12 82 LEU A N 1
ATOM 681 C CA . LEU A 1 82 ? 5.945 -1.325 18.981 1.00 98.12 82 LEU A CA 1
ATOM 682 C C . LEU A 1 82 ? 7.061 -0.600 18.218 1.00 98.12 82 LEU A C 1
ATOM 684 O O . LEU A 1 82 ? 6.959 -0.444 17.002 1.00 98.12 82 LEU A O 1
ATOM 688 N N . SER A 1 83 ? 8.132 -0.178 18.893 1.00 97.12 83 SER A N 1
ATOM 689 C CA . SER A 1 83 ? 9.248 0.566 18.288 1.00 97.12 83 SER A CA 1
ATOM 690 C C . SER A 1 83 ? 9.851 -0.118 17.056 1.00 97.12 83 SER A C 1
ATOM 692 O O . SER A 1 83 ? 10.107 0.545 16.051 1.00 97.12 83 SER A O 1
ATOM 694 N N . VAL A 1 84 ? 10.010 -1.445 17.086 1.00 98.25 84 VAL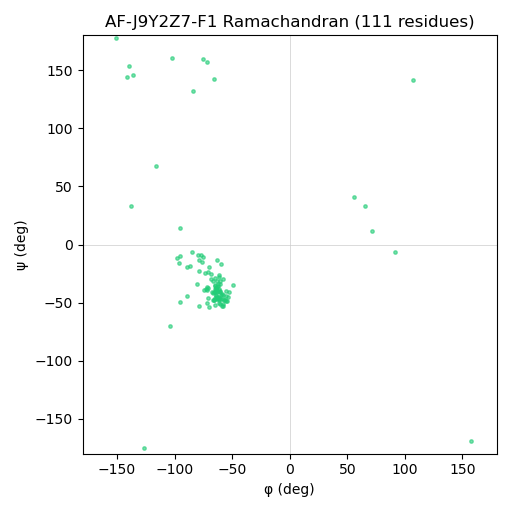 A N 1
ATOM 695 C CA . VAL A 1 84 ? 10.532 -2.213 15.944 1.00 98.25 84 VAL A CA 1
ATOM 696 C C . VAL A 1 84 ? 9.599 -2.147 14.727 1.00 98.25 84 VAL A C 1
ATOM 698 O O . VAL A 1 84 ? 10.064 -2.009 13.597 1.00 98.25 84 VAL A O 1
ATOM 701 N N . TRP A 1 85 ? 8.280 -2.166 14.945 1.00 98.31 85 TRP A N 1
ATOM 702 C CA . TRP A 1 85 ? 7.280 -2.061 13.878 1.00 98.31 85 TRP A CA 1
ATOM 703 C C . TRP A 1 85 ? 7.226 -0.650 13.299 1.00 98.31 85 TRP A C 1
ATOM 705 O O . TRP A 1 85 ? 7.144 -0.496 12.084 1.00 98.31 85 TRP A O 1
ATOM 715 N N . ALA A 1 86 ? 7.345 0.372 14.149 1.00 98.06 86 ALA A N 1
ATOM 716 C CA . ALA A 1 86 ? 7.453 1.762 13.718 1.00 98.06 86 ALA A CA 1
ATOM 717 C C . ALA A 1 86 ? 8.678 1.975 12.810 1.00 98.06 86 ALA A C 1
ATOM 719 O O . ALA A 1 86 ? 8.581 2.612 11.761 1.00 98.06 86 ALA A O 1
ATOM 720 N N . TRP A 1 87 ? 9.820 1.375 13.166 1.00 98.12 87 TRP A N 1
ATOM 721 C CA . TRP A 1 87 ? 11.030 1.435 12.348 1.00 98.12 87 TRP A CA 1
ATOM 722 C C . TRP A 1 87 ? 10.864 0.691 11.018 1.00 98.12 87 TRP A C 1
ATOM 724 O O . TRP A 1 87 ? 11.154 1.252 9.962 1.00 98.12 87 TRP A O 1
ATOM 734 N N . MET A 1 88 ? 10.338 -0.539 11.040 1.00 98.50 88 MET A N 1
ATOM 735 C CA . MET A 1 88 ? 10.079 -1.306 9.813 1.00 98.50 88 MET A CA 1
ATOM 736 C C . MET A 1 88 ? 9.081 -0.604 8.888 1.00 98.50 88 MET A C 1
ATOM 738 O O . MET A 1 88 ? 9.234 -0.669 7.671 1.00 98.50 88 MET A O 1
ATOM 742 N N . PHE A 1 89 ? 8.095 0.106 9.439 1.00 98.25 89 PHE A N 1
ATOM 743 C CA . PHE A 1 89 ? 7.153 0.907 8.662 1.00 98.25 89 PHE A CA 1
ATOM 744 C C . PHE A 1 89 ? 7.860 2.022 7.879 1.00 98.25 89 PHE A C 1
ATOM 746 O O . PHE A 1 89 ? 7.635 2.163 6.674 1.00 98.25 89 PHE A O 1
ATOM 753 N N . LEU A 1 90 ? 8.760 2.776 8.520 1.00 98.50 90 LEU A N 1
ATOM 754 C CA . LEU A 1 90 ? 9.563 3.798 7.835 1.00 98.50 90 LEU A CA 1
ATOM 755 C C . LEU A 1 90 ? 10.555 3.187 6.844 1.00 98.50 90 LEU A C 1
ATOM 757 O O . LEU A 1 90 ? 10.713 3.697 5.736 1.00 98.50 90 LEU A O 1
ATOM 761 N N . PHE A 1 91 ? 11.192 2.075 7.209 1.00 98.50 91 PHE A N 1
ATOM 762 C CA . PHE A 1 91 ? 12.096 1.359 6.316 1.00 98.50 91 PHE A CA 1
ATOM 763 C C . PHE A 1 91 ? 11.375 0.874 5.049 1.00 98.50 91 PHE A C 1
ATOM 765 O O . PHE A 1 91 ? 11.898 1.023 3.947 1.00 98.50 91 PHE A O 1
ATOM 772 N N . GLY A 1 92 ? 10.137 0.388 5.178 1.00 98.25 92 GLY A N 1
ATOM 773 C CA . GLY A 1 92 ? 9.289 0.039 4.039 1.00 98.25 92 GLY A CA 1
ATOM 774 C C . GLY A 1 92 ? 9.046 1.222 3.097 1.00 98.25 92 GLY A C 1
ATOM 775 O O . GLY A 1 92 ? 9.180 1.066 1.885 1.00 98.25 92 GLY A O 1
ATOM 776 N N . HIS A 1 93 ? 8.772 2.416 3.638 1.00 98.44 93 HIS A N 1
ATOM 777 C CA . HIS A 1 93 ? 8.625 3.638 2.834 1.00 98.44 93 HIS A CA 1
ATOM 778 C C . HIS A 1 93 ? 9.924 4.017 2.116 1.00 98.44 93 HIS A C 1
ATOM 780 O O . HIS A 1 93 ? 9.884 4.393 0.944 1.00 98.44 93 HIS A O 1
ATOM 786 N N . LEU A 1 94 ? 11.073 3.883 2.787 1.00 98.50 94 LEU A N 1
ATOM 787 C CA . LEU A 1 94 ? 12.384 4.137 2.189 1.00 98.50 94 LEU A CA 1
ATOM 788 C C . LEU A 1 94 ? 12.651 3.195 1.010 1.00 98.50 94 LEU A C 1
ATOM 790 O O . LEU A 1 94 ? 13.011 3.659 -0.070 1.00 98.50 94 LEU A O 1
ATOM 794 N N . VAL A 1 95 ? 12.460 1.885 1.194 1.00 98.50 95 VAL A N 1
ATOM 795 C CA . VAL A 1 95 ? 12.682 0.886 0.134 1.00 98.50 95 VAL A CA 1
ATOM 796 C C . VAL A 1 95 ? 11.714 1.106 -1.026 1.00 98.50 95 VAL A C 1
ATOM 798 O O . VAL A 1 95 ? 12.137 1.094 -2.181 1.00 98.50 95 VAL A O 1
ATOM 801 N N . TRP A 1 96 ? 10.439 1.375 -0.729 1.00 97.81 96 TRP A N 1
ATOM 802 C CA . TRP A 1 96 ? 9.435 1.688 -1.743 1.00 97.81 96 TRP A CA 1
ATOM 803 C C . TRP A 1 96 ? 9.847 2.903 -2.579 1.00 97.81 96 TRP A C 1
ATOM 805 O O . TRP A 1 96 ? 9.945 2.788 -3.797 1.00 97.81 96 TRP A O 1
ATOM 815 N N . ALA A 1 97 ? 10.184 4.030 -1.942 1.00 97.94 97 ALA A N 1
ATOM 816 C CA . ALA A 1 97 ? 10.595 5.248 -2.641 1.00 97.94 97 ALA A CA 1
ATOM 817 C C . ALA A 1 97 ? 11.920 5.070 -3.403 1.00 97.94 97 ALA A C 1
ATOM 819 O O . ALA A 1 97 ? 12.077 5.595 -4.503 1.00 97.94 97 ALA A O 1
ATOM 820 N N . THR A 1 98 ? 12.853 4.280 -2.868 1.00 98.00 98 THR A N 1
ATOM 821 C CA . THR A 1 98 ? 14.106 3.938 -3.560 1.00 98.00 98 THR A CA 1
ATOM 822 C C . THR A 1 98 ? 13.835 3.151 -4.842 1.00 98.00 98 THR A C 1
ATOM 824 O O . THR A 1 98 ? 14.489 3.385 -5.855 1.00 98.00 98 THR A O 1
ATOM 827 N N . GLY A 1 99 ? 12.828 2.270 -4.847 1.00 96.94 99 GLY A N 1
ATOM 828 C CA . GLY A 1 99 ? 12.397 1.554 -6.048 1.00 96.94 99 GLY A CA 1
ATOM 829 C C . GLY A 1 99 ? 12.043 2.496 -7.203 1.00 96.94 99 GLY A C 1
ATOM 830 O O . GLY A 1 99 ? 12.455 2.254 -8.335 1.00 96.94 99 GLY A O 1
ATOM 831 N N . PHE A 1 100 ? 11.376 3.621 -6.921 1.00 97.44 100 PHE A N 1
ATOM 832 C CA . PHE A 1 100 ? 10.961 4.593 -7.942 1.00 97.44 100 PHE A CA 1
ATOM 833 C C . PHE A 1 100 ? 12.141 5.200 -8.701 1.00 97.44 100 PHE A C 1
ATOM 835 O O . PHE A 1 100 ? 11.989 5.528 -9.877 1.00 97.44 100 PHE A O 1
ATOM 842 N N . MET A 1 101 ? 13.322 5.289 -8.080 1.00 96.75 101 MET A N 1
ATOM 843 C CA . MET A 1 101 ? 14.539 5.712 -8.771 1.00 96.75 101 MET A CA 1
ATOM 844 C C . MET A 1 101 ? 14.793 4.832 -10.000 1.00 96.75 101 MET A C 1
ATOM 846 O O . MET A 1 101 ? 14.972 5.358 -11.094 1.00 96.75 101 MET A O 1
ATOM 850 N N . PHE A 1 102 ? 14.720 3.509 -9.852 1.00 96.44 102 PHE A N 1
ATOM 851 C CA . PHE A 1 102 ? 14.989 2.553 -10.931 1.00 96.44 102 PHE A CA 1
ATOM 852 C C . PHE A 1 102 ? 13.825 2.381 -11.915 1.00 96.44 102 PHE A C 1
ATOM 854 O O . PHE A 1 102 ? 14.047 1.965 -13.047 1.00 96.44 102 PHE A O 1
ATOM 861 N N . LEU A 1 103 ? 12.593 2.691 -11.498 1.00 96.19 103 LEU A N 1
ATOM 862 C CA . LEU A 1 103 ? 11.415 2.619 -12.371 1.00 96.19 103 LEU A CA 1
ATOM 863 C C . LEU A 1 103 ? 11.291 3.849 -13.283 1.00 96.19 103 LEU A C 1
ATOM 865 O O . LEU A 1 103 ? 10.816 3.739 -14.411 1.00 96.19 103 LEU A O 1
ATOM 869 N N . ILE A 1 104 ? 11.696 5.025 -12.792 1.00 96.31 104 ILE A N 1
ATOM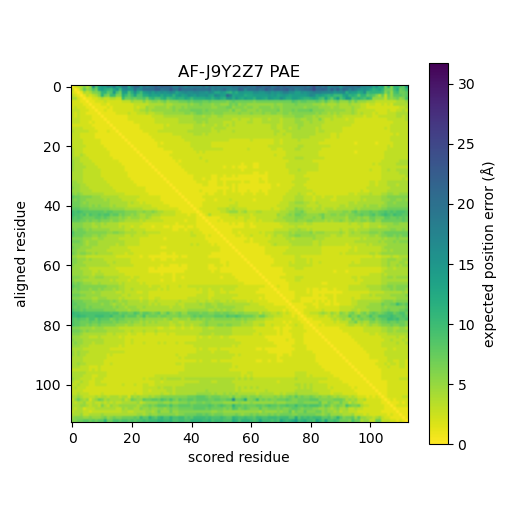 870 C CA . ILE A 1 104 ? 11.538 6.301 -13.503 1.00 96.31 104 ILE A CA 1
ATOM 871 C C . ILE A 1 104 ? 12.799 6.658 -14.287 1.00 96.31 104 ILE A C 1
ATOM 873 O O . ILE A 1 104 ? 12.714 7.020 -15.460 1.00 96.31 104 ILE A O 1
ATOM 877 N N . SER A 1 105 ? 13.972 6.592 -13.652 1.00 95.31 105 SER A N 1
ATOM 878 C CA . SER A 1 105 ? 15.224 6.938 -14.324 1.00 95.31 105 SER A CA 1
ATOM 879 C C . SER A 1 105 ? 15.746 5.745 -15.115 1.00 95.31 105 SER A C 1
ATOM 881 O O . SER A 1 105 ? 15.789 4.618 -14.626 1.00 95.31 105 SER A O 1
ATOM 883 N N . TRP A 1 106 ? 16.118 5.981 -16.370 1.00 94.56 106 TRP A N 1
ATOM 884 C CA . TRP A 1 106 ? 16.551 4.920 -17.275 1.00 94.56 106 TRP A CA 1
ATOM 885 C C . TRP A 1 106 ? 18.067 4.907 -17.420 1.00 94.56 106 TRP A C 1
ATOM 887 O O . TRP A 1 106 ? 18.755 5.896 -17.163 1.00 94.56 106 TRP A O 1
ATOM 897 N N . ARG A 1 107 ? 18.590 3.768 -17.880 1.00 95.00 107 ARG A N 1
ATOM 898 C CA . ARG A 1 107 ? 20.028 3.472 -17.932 1.00 95.00 107 ARG A CA 1
ATOM 899 C C . ARG A 1 107 ? 20.889 4.570 -18.569 1.00 95.00 107 ARG A C 1
ATOM 901 O O . ARG A 1 107 ? 22.019 4.744 -18.134 1.00 95.00 107 ARG A O 1
ATOM 908 N N . GLY A 1 108 ? 20.387 5.276 -19.585 1.00 93.38 108 GLY A N 1
ATOM 909 C CA . GLY A 1 108 ? 21.157 6.299 -20.305 1.00 93.38 108 GLY A CA 1
ATOM 910 C C . GLY A 1 108 ? 21.759 7.360 -19.381 1.00 93.38 108 GLY A C 1
ATOM 911 O O . GLY A 1 108 ? 22.949 7.620 -19.471 1.00 93.38 108 GLY A O 1
ATOM 912 N N . TYR A 1 109 ? 20.970 7.868 -18.428 1.00 94.38 109 TYR A N 1
ATOM 913 C CA . TYR A 1 109 ? 21.438 8.858 -17.454 1.00 94.38 109 TYR A CA 1
ATOM 914 C C . TYR A 1 109 ? 22.578 8.318 -16.577 1.00 94.38 109 TYR A C 1
ATOM 916 O O . TYR A 1 109 ? 23.615 8.953 -16.434 1.00 94.38 109 TYR A O 1
ATOM 924 N N . TRP A 1 110 ? 22.416 7.112 -16.030 1.00 96.12 110 TRP A N 1
ATOM 925 C CA . TRP A 1 110 ? 23.393 6.508 -15.117 1.00 96.12 110 TRP A CA 1
ATOM 926 C C . TRP A 1 110 ? 24.687 6.063 -15.791 1.00 96.12 110 TRP A C 1
ATOM 928 O O . TRP A 1 110 ? 25.698 5.910 -15.123 1.00 96.12 110 TRP A O 1
ATOM 938 N N . GLN A 1 111 ? 24.650 5.798 -17.095 1.00 91.62 111 GLN A N 1
ATOM 939 C CA . GLN A 1 111 ? 25.831 5.398 -17.855 1.00 91.62 111 GLN A CA 1
ATOM 940 C C . GLN A 1 111 ? 26.790 6.574 -18.102 1.00 91.62 111 GLN A C 1
ATOM 942 O O . GLN A 1 111 ? 27.969 6.337 -18.364 1.00 91.62 111 GLN A O 1
ATOM 947 N N . GLU A 1 112 ? 26.273 7.803 -18.078 1.00 92.31 112 GLU A N 1
ATOM 948 C CA . GLU A 1 112 ? 27.018 9.039 -18.343 1.00 92.31 112 GLU A CA 1
ATOM 949 C C . GLU A 1 112 ? 27.537 9.726 -17.067 1.00 92.31 112 GLU A C 1
ATOM 951 O O . GLU A 1 112 ? 28.331 10.661 -17.174 1.00 92.31 112 GLU A O 1
ATOM 956 N N . LEU A 1 113 ? 27.102 9.272 -15.884 1.00 90.19 113 LEU A N 1
ATOM 957 C CA . LEU A 1 113 ? 27.555 9.739 -14.568 1.00 90.19 113 LEU A CA 1
ATOM 958 C C . LEU A 1 113 ? 28.824 9.000 -14.118 1.00 90.19 113 LEU A C 1
ATOM 960 O O . LEU A 1 113 ? 29.729 9.682 -13.588 1.00 90.19 113 LEU A O 1
#

Organism: NCBI:txid101014

Nearest PDB structures (foldseek):
  8wgh-assembly1_B  TM=1.004E+00  e=3.291E-14  Fittonia albivenis
  7y8a-assembly1_B  TM=1.004E+00  e=7.097E-14  Chroomonas placoidea
  8wmw-assembly1_B  TM=1.005E+00  e=9.775E-14  Rhodomonas salina
  7a4p-assembly1_B  TM=1.003E+00  e=1.042E-13  Chlorella ohadii
  7fix-assembly1_B1  TM=1.002E+00  e=1.111E-13  Thermosynechococcus vestitus BP-1

Solvent-accessible surface area (backbone atoms only — not comparable to full-atom values): 6564 Å² total; per-residue (Å²): 112,75,90,89,51,69,78,76,71,49,76,66,41,51,51,60,56,47,49,58,53,48,54,50,54,51,48,54,54,50,52,53,53,50,52,56,48,51,25,54,75,71,71,43,51,61,60,47,72,66,32,64,80,44,71,66,29,47,48,49,70,44,56,52,56,68,38,56,67,42,68,56,6,44,53,100,90,50,72,52,94,41,29,66,56,33,49,49,53,52,50,50,52,51,54,54,57,56,48,49,53,69,74,70,54,57,68,72,64,68,74,76,108

pLDDT: mean 96.57, std 4.07, range [63.69, 98.69]

Mean predicted aligned error: 3.62 Å

Radius of gyration: 20.19 Å; Cα contacts (8 Å, |Δi|>4): 50; chains: 1; bounding box: 49×23×61 Å

Sequence (113 aa):
PGRGGTCDISAWDAFYLAVFWMLNTIGWVTFYWHWKHITLWQGNVSQFNESSTYLMGWLRDYLWLNSSQLINGYNPFGMNSLSVWAWMFLFGHLVWATGFMFLISWRGYWQEL